Protein AF-A0A1V2FUX7-F1 (afdb_monomer)

Nearest PDB structures (foldseek):
  6exp-assembly1_B  TM=4.030E-01  e=3.125E-02  Sulfolobus islandicus rudivirus 3
  4esq-assembly1_A  TM=6.675E-01  e=1.871E+00  Mycobacterium tuberculosis H37Rv
  3df6-assembly2_D  TM=4.208E-01  e=4.963E-01  Captovirus AFV1
  3djw-asse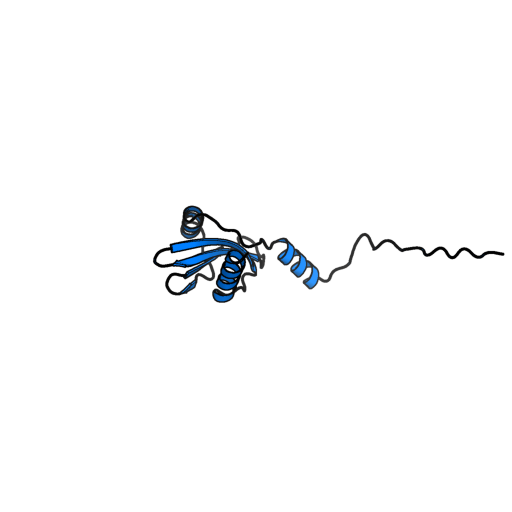mbly1_B  TM=4.193E-01  e=6.192E-01  Captovirus AFV1
  6pny-assembly1_A  TM=3.755E-01  e=1.871E+00  Francisella tularensis subsp. tularensis SCHU S4

Foldseek 3Di:
DDDDDDDDDDDPDPDDDDDPVVVLVVVQVVPKWAKDWDDPVVLVVVVPPADWDQWDDDDPKIKIWGPDPDPRQKTWIKIWDDPDDPDTIIIIIIHGPPDHPVNVRVRVVVVVVD

Mean predicted aligned error: 8.52 Å

pLDDT: mean 86.28, std 13.3, range [41.28, 98.31]

Radius of gyration: 21.7 Å; Cα contacts (8 Å, |Δi|>4): 145; chains: 1; bounding box: 78×39×42 Å

Structure (mmCIF, N/CA/C/O backbone):
data_AF-A0A1V2FUX7-F1
#
_entry.id   AF-A0A1V2FUX7-F1
#
loop_
_atom_site.group_PDB
_atom_site.id
_atom_site.type_symbol
_atom_site.label_atom_id
_atom_site.label_alt_id
_atom_site.label_comp_id
_atom_site.label_asym_id
_atom_site.label_entity_id
_atom_site.label_seq_id
_atom_site.pdbx_PDB_ins_code
_atom_site.Cartn_x
_atom_site.Cartn_y
_atom_site.Cartn_z
_atom_site.occupancy
_atom_site.B_iso_or_equiv
_atom_site.auth_seq_id
_atom_site.auth_comp_id
_atom_site.auth_asym_id
_atom_site.auth_atom_id
_atom_site.pdbx_PDB_model_num
ATOM 1 N N . MET A 1 1 ? 62.724 -23.945 -15.388 1.00 41.28 1 MET A N 1
ATOM 2 C CA . MET A 1 1 ? 61.914 -22.828 -15.922 1.00 41.28 1 MET A CA 1
ATOM 3 C C . MET A 1 1 ? 60.575 -22.874 -15.212 1.00 41.28 1 MET A C 1
ATOM 5 O O . MET A 1 1 ? 59.865 -23.852 -15.393 1.00 41.28 1 MET A O 1
ATOM 9 N N . ASN A 1 2 ? 60.269 -21.892 -14.363 1.00 42.28 2 ASN A N 1
ATOM 10 C CA . ASN A 1 2 ? 58.988 -21.836 -13.657 1.00 42.28 2 ASN A CA 1
ATOM 11 C C . ASN A 1 2 ? 58.040 -20.924 -14.435 1.00 42.28 2 ASN A C 1
ATOM 13 O O . ASN A 1 2 ? 58.300 -19.730 -14.563 1.00 42.28 2 ASN A O 1
ATOM 17 N N . THR A 1 3 ? 56.960 -21.493 -14.961 1.00 46.44 3 THR A N 1
ATOM 18 C CA . THR A 1 3 ? 55.893 -20.738 -15.620 1.00 46.44 3 THR A CA 1
ATOM 19 C C . THR A 1 3 ? 54.975 -20.156 -14.549 1.00 46.44 3 THR A C 1
ATOM 21 O O . THR A 1 3 ? 54.378 -20.902 -13.776 1.00 46.44 3 THR A O 1
ATOM 24 N N . ILE A 1 4 ? 54.873 -18.827 -14.485 1.00 56.97 4 ILE A N 1
ATOM 25 C CA . ILE A 1 4 ? 53.889 -18.129 -13.653 1.00 56.97 4 ILE A CA 1
ATOM 26 C C . ILE A 1 4 ? 52.628 -17.948 -14.499 1.00 56.97 4 ILE A C 1
ATOM 28 O O . ILE A 1 4 ? 52.644 -17.227 -15.495 1.00 56.97 4 ILE A O 1
ATOM 32 N N . THR A 1 5 ? 51.539 -18.605 -14.111 1.00 53.12 5 THR A N 1
ATOM 33 C CA . THR A 1 5 ? 50.221 -18.409 -14.724 1.00 53.12 5 THR A CA 1
ATOM 34 C C . THR A 1 5 ? 49.562 -17.189 -14.083 1.00 53.12 5 THR A C 1
ATOM 36 O O . THR A 1 5 ? 49.187 -17.230 -12.914 1.00 53.12 5 THR A O 1
ATOM 39 N N . ALA A 1 6 ? 49.435 -16.091 -14.829 1.00 57.91 6 ALA A N 1
ATOM 40 C CA . ALA A 1 6 ? 48.681 -14.917 -14.399 1.00 57.91 6 ALA A CA 1
ATOM 41 C C . ALA A 1 6 ? 47.217 -15.052 -14.846 1.00 57.91 6 ALA A C 1
ATOM 43 O O . ALA A 1 6 ? 46.920 -15.011 -16.040 1.00 57.91 6 ALA A O 1
ATOM 44 N N . THR A 1 7 ? 46.295 -15.207 -13.896 1.00 59.97 7 THR A N 1
ATOM 45 C CA . THR A 1 7 ? 44.854 -15.152 -14.169 1.00 59.97 7 THR A CA 1
ATOM 46 C C . THR A 1 7 ? 44.432 -13.688 -14.278 1.00 59.97 7 THR A C 1
ATOM 48 O O . THR A 1 7 ? 44.342 -12.983 -13.274 1.00 59.97 7 THR A O 1
ATOM 51 N N . VAL A 1 8 ? 44.193 -13.210 -15.499 1.00 61.53 8 VAL A N 1
ATOM 52 C CA . VAL A 1 8 ? 43.645 -11.869 -15.739 1.00 61.53 8 VAL A CA 1
ATOM 53 C C . VAL A 1 8 ? 42.140 -11.912 -15.474 1.00 61.53 8 VAL A C 1
ATOM 55 O O . VAL A 1 8 ? 41.378 -12.446 -16.277 1.00 61.53 8 VAL A O 1
ATOM 58 N N . TYR A 1 9 ? 41.697 -11.356 -14.346 1.00 63.00 9 TYR A N 1
ATOM 59 C CA . TYR A 1 9 ? 40.276 -11.105 -14.111 1.00 63.00 9 TYR A CA 1
ATOM 60 C C . TYR A 1 9 ? 39.854 -9.903 -14.961 1.00 63.00 9 TYR A C 1
ATOM 62 O O . TYR A 1 9 ? 40.204 -8.764 -14.655 1.00 63.00 9 TYR A O 1
ATOM 70 N N . ALA A 1 10 ? 39.137 -10.152 -16.058 1.00 70.06 10 ALA A N 1
ATOM 71 C CA . ALA A 1 10 ? 38.536 -9.080 -16.841 1.00 70.06 10 ALA A CA 1
ATOM 72 C C . ALA A 1 10 ? 37.511 -8.341 -15.967 1.00 70.06 10 ALA A C 1
ATOM 74 O O . ALA A 1 10 ? 36.580 -8.955 -15.441 1.00 70.06 10 ALA A O 1
ATOM 75 N N . ALA A 1 11 ? 37.697 -7.032 -15.790 1.00 67.94 11 ALA A N 1
ATOM 76 C CA . ALA A 1 11 ? 36.730 -6.200 -15.089 1.00 67.94 11 ALA A CA 1
ATOM 77 C C . ALA A 1 11 ? 35.370 -6.274 -15.812 1.00 67.94 11 ALA A C 1
ATOM 79 O O . ALA A 1 11 ? 35.342 -6.269 -17.049 1.00 67.94 11 ALA A O 1
ATOM 80 N N . PRO A 1 12 ? 34.244 -6.352 -15.080 1.00 68.75 12 PRO A N 1
ATOM 81 C CA . PRO A 1 12 ? 32.931 -6.339 -15.706 1.00 68.75 12 PRO A CA 1
ATOM 82 C C . PRO A 1 12 ? 32.756 -5.060 -16.544 1.00 68.75 12 PRO A C 1
ATOM 84 O O . PRO A 1 12 ? 33.290 -4.007 -16.181 1.00 68.75 12 PRO A O 1
ATOM 87 N N . PRO A 1 13 ? 32.033 -5.131 -17.676 1.00 68.81 13 PRO A N 1
ATOM 88 C CA . PRO A 1 13 ? 31.886 -3.995 -18.576 1.00 68.81 13 PRO A CA 1
ATOM 89 C C . PRO A 1 13 ? 31.210 -2.818 -17.863 1.00 68.81 13 PRO A C 1
ATOM 91 O O . PRO A 1 13 ? 30.221 -2.992 -17.151 1.00 68.81 13 PRO A O 1
ATOM 94 N N . SER A 1 14 ? 31.716 -1.604 -18.097 1.00 78.00 14 SER A N 1
ATOM 95 C CA . SER A 1 14 ? 31.210 -0.363 -17.487 1.00 78.00 14 SER A CA 1
ATOM 96 C C . SER A 1 14 ? 29.802 0.031 -17.954 1.00 78.00 14 SER A C 1
ATOM 98 O O . SER A 1 14 ? 29.161 0.876 -17.333 1.00 78.00 14 SER A O 1
ATOM 100 N N . MET A 1 15 ? 29.302 -0.583 -19.032 1.00 80.19 15 MET A N 1
ATOM 101 C CA . MET A 1 15 ? 27.950 -0.400 -19.557 1.00 80.19 15 MET A CA 1
ATOM 102 C C . MET A 1 15 ? 27.350 -1.744 -19.975 1.00 80.19 15 MET A C 1
ATOM 104 O O . MET A 1 15 ? 28.032 -2.597 -20.538 1.00 80.19 15 MET A O 1
ATOM 108 N N . SER A 1 16 ? 26.054 -1.924 -19.715 1.00 82.38 16 SER A N 1
ATOM 109 C CA . SER A 1 16 ? 25.292 -3.116 -20.103 1.00 82.38 16 SER A CA 1
ATOM 110 C C . SER A 1 16 ? 24.158 -2.730 -21.047 1.00 82.38 16 SER A C 1
ATOM 112 O O . SER A 1 16 ? 23.365 -1.845 -20.728 1.00 82.38 16 SER A O 1
ATOM 114 N N . LEU A 1 17 ? 24.048 -3.416 -22.187 1.00 88.31 17 LEU A N 1
ATOM 115 C CA . LEU A 1 17 ? 22.897 -3.274 -23.074 1.00 88.31 17 LEU A CA 1
ATOM 116 C C . LEU A 1 17 ? 21.710 -4.037 -22.480 1.00 88.31 17 LEU A C 1
ATOM 118 O O . LEU A 1 17 ? 21.771 -5.250 -22.287 1.00 88.31 17 LEU A O 1
ATOM 122 N N . LEU A 1 18 ? 20.626 -3.323 -22.188 1.00 90.00 18 LEU A N 1
ATOM 123 C CA . LEU A 1 18 ? 19.406 -3.896 -21.629 1.00 90.00 18 LEU A CA 1
ATOM 124 C C . LEU A 1 18 ? 18.282 -3.843 -22.658 1.00 90.00 18 LEU A C 1
ATOM 126 O O . LEU A 1 18 ? 18.173 -2.902 -23.443 1.00 90.00 18 LEU A O 1
ATOM 130 N N . THR A 1 19 ? 17.392 -4.831 -22.614 1.00 94.06 19 THR A N 1
ATOM 131 C CA . THR A 1 19 ? 16.131 -4.743 -23.355 1.00 94.06 19 THR A CA 1
ATOM 132 C C . THR A 1 19 ? 15.234 -3.674 -22.731 1.00 94.06 19 THR A C 1
ATOM 134 O O . THR A 1 19 ? 15.299 -3.420 -21.528 1.00 94.06 19 THR A O 1
ATOM 137 N N . LEU A 1 20 ? 14.318 -3.096 -23.511 1.00 89.19 20 LEU A N 1
ATOM 138 C CA . LEU A 1 20 ? 13.343 -2.130 -22.986 1.00 89.19 20 LEU A CA 1
ATOM 139 C C . LEU A 1 20 ? 12.508 -2.706 -21.827 1.00 89.19 20 LEU A C 1
ATOM 141 O O . LEU A 1 20 ? 12.162 -1.987 -20.891 1.00 89.19 20 LEU A O 1
ATOM 145 N N . LYS A 1 21 ? 12.204 -4.012 -21.867 1.00 90.50 21 LYS A N 1
ATOM 146 C CA . LYS A 1 21 ? 11.516 -4.720 -20.777 1.00 90.50 21 LYS A CA 1
ATOM 147 C C . LYS A 1 21 ? 12.335 -4.670 -19.489 1.00 90.50 21 LYS A C 1
ATOM 149 O O . LYS A 1 21 ? 11.789 -4.380 -18.430 1.00 90.50 21 LYS A O 1
ATOM 154 N N . GLU A 1 22 ? 13.633 -4.927 -19.593 1.00 91.88 22 GLU A N 1
ATOM 155 C CA . GLU A 1 22 ? 14.541 -4.935 -18.452 1.00 91.88 22 GLU A CA 1
ATOM 156 C C . GLU A 1 22 ? 14.766 -3.525 -17.895 1.00 91.88 22 GLU A C 1
ATOM 158 O O . GLU A 1 22 ? 14.740 -3.344 -16.681 1.00 91.88 22 GLU A O 1
ATOM 163 N N . VAL A 1 23 ? 14.878 -2.516 -18.766 1.00 89.56 23 VAL A N 1
ATOM 164 C CA . VAL A 1 23 ? 14.923 -1.104 -18.352 1.00 89.56 23 VAL A CA 1
ATOM 165 C C . VAL A 1 23 ? 13.673 -0.741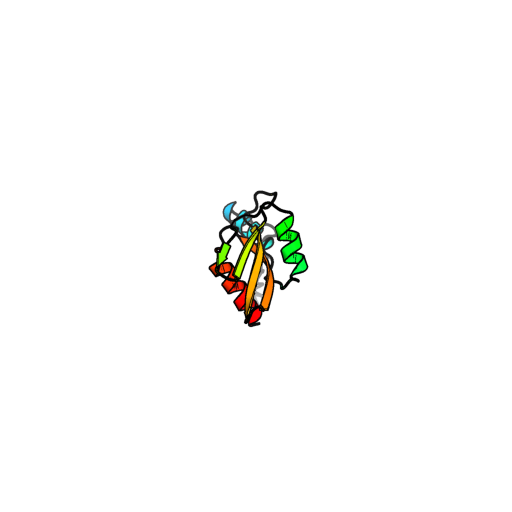 -17.548 1.00 89.56 23 VAL A C 1
ATOM 167 O O . VAL A 1 23 ? 13.789 -0.284 -16.416 1.00 89.56 23 VAL A O 1
ATOM 170 N N . ARG A 1 24 ? 12.473 -1.014 -18.079 1.00 88.12 24 ARG A N 1
ATOM 171 C CA . ARG A 1 24 ? 11.203 -0.720 -17.390 1.00 88.12 24 ARG A CA 1
ATOM 172 C C . ARG A 1 24 ? 11.082 -1.443 -16.056 1.00 88.12 24 ARG A C 1
ATOM 174 O O . ARG A 1 24 ? 10.614 -0.856 -15.088 1.00 88.12 24 ARG A O 1
ATOM 181 N N . ARG A 1 25 ? 11.496 -2.712 -16.002 1.00 89.62 25 ARG A N 1
ATOM 182 C CA . ARG A 1 25 ? 11.503 -3.490 -14.762 1.00 89.62 25 ARG A CA 1
ATOM 183 C C . ARG A 1 25 ? 12.396 -2.820 -13.721 1.00 89.62 25 ARG A C 1
ATOM 185 O O . ARG A 1 25 ? 11.917 -2.548 -12.632 1.00 89.62 25 ARG A O 1
ATOM 192 N N . ARG A 1 26 ? 13.648 -2.500 -14.065 1.00 90.69 26 ARG A N 1
ATOM 193 C CA . ARG A 1 26 ? 14.591 -1.844 -13.142 1.00 90.69 26 ARG A CA 1
ATOM 194 C C . ARG A 1 26 ? 14.113 -0.469 -12.689 1.00 90.69 26 ARG A C 1
ATOM 196 O O . ARG A 1 26 ? 14.260 -0.157 -11.516 1.00 90.69 26 ARG A O 1
ATOM 203 N N . MET A 1 27 ? 13.522 0.316 -13.591 1.00 88.94 27 MET A N 1
ATOM 204 C CA . MET A 1 27 ? 12.919 1.602 -13.236 1.00 88.94 27 MET A CA 1
ATOM 205 C C . MET A 1 27 ? 11.792 1.421 -12.216 1.00 88.94 27 MET A C 1
ATOM 207 O O . MET A 1 27 ? 11.822 2.061 -11.175 1.00 88.94 27 MET A O 1
ATOM 211 N N . ASN A 1 28 ? 10.851 0.503 -12.468 1.00 90.38 28 ASN A N 1
ATOM 212 C CA . ASN A 1 28 ? 9.765 0.239 -11.525 1.00 90.38 28 ASN A CA 1
ATOM 213 C C . ASN A 1 28 ? 10.302 -0.251 -10.176 1.00 90.38 28 ASN A C 1
ATOM 215 O O . ASN A 1 28 ? 9.869 0.257 -9.154 1.00 90.38 28 ASN A O 1
ATOM 219 N N . GLU A 1 29 ? 11.245 -1.201 -10.155 1.00 91.06 29 GLU A N 1
ATOM 220 C CA . GLU A 1 29 ? 11.843 -1.676 -8.897 1.00 91.06 29 GLU A CA 1
ATOM 221 C C . GLU A 1 29 ? 12.538 -0.547 -8.124 1.00 91.06 29 GLU A C 1
ATOM 223 O O . GLU A 1 29 ? 12.411 -0.486 -6.908 1.00 91.06 29 GLU A O 1
ATOM 228 N N . GLY A 1 30 ? 13.224 0.368 -8.816 1.00 90.44 30 GLY A N 1
ATOM 229 C CA . GLY A 1 30 ? 13.873 1.524 -8.191 1.00 90.44 30 GLY A CA 1
ATOM 230 C C . GLY A 1 30 ? 12.907 2.599 -7.679 1.00 90.44 30 GLY A C 1
ATOM 231 O O . GLY A 1 30 ? 13.306 3.425 -6.866 1.00 90.44 30 GLY A O 1
ATOM 232 N N . GLU A 1 31 ? 11.653 2.603 -8.138 1.00 91.69 31 GLU A N 1
ATOM 233 C CA . GLU A 1 31 ? 10.611 3.529 -7.673 1.00 91.69 31 GLU A CA 1
ATOM 234 C C . GLU A 1 31 ? 9.788 2.986 -6.496 1.00 91.69 31 GLU A C 1
ATOM 236 O O . GLU A 1 31 ? 9.045 3.752 -5.873 1.00 91.69 31 GLU A O 1
ATOM 241 N N . LYS A 1 32 ? 9.881 1.684 -6.199 1.00 93.88 32 LYS A N 1
ATOM 242 C CA . LYS A 1 32 ? 9.171 1.088 -5.064 1.00 93.88 32 LYS A CA 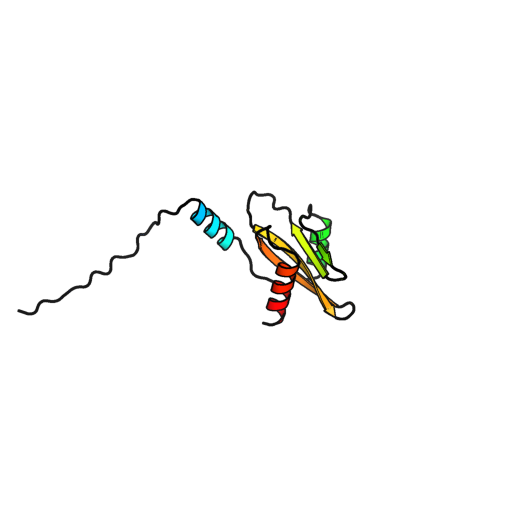1
ATOM 243 C C . LYS A 1 32 ? 9.731 1.613 -3.750 1.00 93.88 32 LYS A C 1
ATOM 245 O O . LYS A 1 32 ? 10.936 1.795 -3.600 1.00 93.88 32 LYS A O 1
ATOM 250 N N . LEU A 1 33 ? 8.844 1.792 -2.781 1.00 95.56 33 LEU A N 1
ATOM 251 C CA . LEU A 1 33 ? 9.192 2.145 -1.410 1.00 95.56 33 LEU A CA 1
ATOM 252 C C . LEU A 1 33 ? 8.639 1.073 -0.472 1.00 95.56 33 LEU A C 1
ATOM 254 O O . LEU A 1 33 ? 7.558 0.542 -0.747 1.00 95.56 33 LEU A O 1
ATOM 258 N N . PRO A 1 34 ? 9.363 0.734 0.608 1.00 97.12 34 PRO A N 1
ATOM 259 C CA . PRO A 1 34 ? 8.890 -0.235 1.586 1.00 97.12 34 PRO A CA 1
ATOM 260 C C . PRO A 1 34 ? 7.642 0.274 2.317 1.00 97.12 34 PRO A C 1
ATOM 262 O O . PRO A 1 34 ? 7.318 1.461 2.272 1.00 97.12 34 PRO A O 1
ATOM 265 N N . VAL A 1 35 ? 6.967 -0.641 3.014 1.00 98.12 35 VAL A N 1
ATOM 266 C CA . VAL A 1 35 ? 5.883 -0.295 3.940 1.00 98.12 35 VAL A CA 1
ATOM 267 C C . VAL A 1 35 ? 6.442 0.513 5.096 1.00 98.12 35 VAL A C 1
ATOM 269 O O . VAL A 1 35 ? 7.405 0.098 5.738 1.00 98.12 35 VAL A O 1
ATOM 272 N N . ILE A 1 36 ? 5.817 1.658 5.343 1.00 98.31 36 ILE A N 1
ATOM 273 C CA . ILE A 1 36 ? 6.026 2.472 6.531 1.00 98.31 36 ILE A CA 1
ATOM 274 C C . ILE A 1 36 ? 4.687 2.718 7.218 1.00 98.31 36 ILE A C 1
ATOM 276 O O . ILE A 1 36 ? 3.635 2.743 6.574 1.00 98.31 36 ILE A O 1
ATOM 280 N N . GLU A 1 37 ? 4.735 2.907 8.530 1.00 98.19 37 GLU A N 1
ATOM 281 C CA . GLU A 1 37 ? 3.589 3.374 9.299 1.00 98.19 37 GLU A CA 1
ATOM 282 C C . GLU A 1 37 ? 3.518 4.903 9.254 1.00 98.19 37 GLU A C 1
ATOM 284 O O . GLU A 1 37 ? 4.541 5.589 9.315 1.00 98.19 37 GLU A O 1
ATOM 289 N N . ILE A 1 38 ? 2.303 5.425 9.123 1.00 98.06 38 ILE A N 1
ATOM 290 C CA . ILE A 1 38 ? 1.999 6.856 9.093 1.00 98.06 38 ILE A CA 1
ATOM 291 C C . ILE A 1 38 ? 0.940 7.179 10.149 1.00 98.06 38 ILE A C 1
ATOM 293 O O . ILE A 1 38 ? 0.268 6.290 10.673 1.00 98.06 38 ILE A O 1
ATOM 297 N N . TYR A 1 39 ? 0.770 8.462 10.453 1.00 97.38 39 TYR A N 1
ATOM 298 C CA . TYR A 1 39 ? -0.307 8.916 11.329 1.00 97.38 39 TYR A CA 1
ATOM 299 C C . TYR A 1 39 ? -1.650 8.944 10.591 1.00 97.38 39 TYR A C 1
ATOM 301 O O . TYR A 1 39 ? -1.694 9.171 9.381 1.00 97.38 39 TYR A O 1
ATOM 309 N N . GLU A 1 40 ? -2.744 8.779 11.341 1.00 95.69 40 GLU A N 1
ATOM 310 C CA . GLU A 1 40 ? -4.125 8.901 10.842 1.00 95.69 40 GLU A CA 1
ATOM 311 C C . GLU A 1 40 ? -4.340 10.215 10.087 1.00 95.69 40 GLU A C 1
ATOM 313 O O . GLU A 1 40 ? -4.803 10.207 8.953 1.00 95.69 40 GLU A O 1
ATOM 318 N N . GLN A 1 41 ? -3.867 11.327 10.657 1.00 95.88 41 GLN A N 1
ATOM 319 C CA . GLN A 1 41 ? -3.966 12.643 10.032 1.00 95.88 41 GLN A CA 1
ATOM 320 C C . GLN A 1 41 ? -3.370 12.669 8.613 1.00 95.88 41 GLN A C 1
ATOM 322 O O . GLN A 1 41 ? -3.976 13.222 7.704 1.00 95.88 41 GLN A O 1
ATOM 327 N N . THR A 1 42 ? -2.212 12.036 8.394 1.00 94.44 42 THR A N 1
ATOM 328 C CA . THR A 1 42 ? -1.592 11.970 7.061 1.00 94.44 42 THR A CA 1
ATOM 329 C C . THR A 1 42 ? -2.440 11.158 6.084 1.00 94.44 42 THR A C 1
ATOM 331 O O . THR A 1 42 ? -2.498 11.480 4.901 1.00 94.44 42 THR A O 1
ATOM 334 N N . PHE A 1 43 ? -3.089 10.093 6.555 1.00 94.06 43 PHE A N 1
ATOM 335 C CA . PHE A 1 43 ? -3.979 9.288 5.725 1.00 94.06 43 PHE A CA 1
ATOM 336 C C . PHE A 1 43 ? -5.221 10.084 5.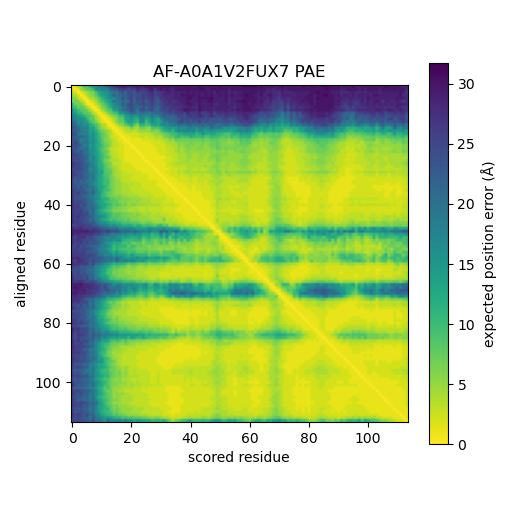303 1.00 94.06 43 PHE A C 1
ATOM 338 O O . PHE A 1 43 ? -5.570 10.083 4.121 1.00 94.06 43 PHE A O 1
ATOM 345 N N . ASP A 1 44 ? -5.845 10.788 6.248 1.00 91.88 44 ASP A N 1
ATOM 346 C CA . ASP A 1 44 ? -7.060 11.571 6.011 1.00 91.88 44 ASP A CA 1
ATOM 347 C C . ASP A 1 44 ? -6.794 12.778 5.102 1.00 91.88 44 ASP A C 1
ATOM 349 O O . ASP A 1 44 ? -7.512 12.977 4.123 1.00 91.88 44 ASP A O 1
ATOM 353 N N . GLU A 1 45 ? -5.705 13.517 5.337 1.00 91.44 45 GLU A N 1
ATOM 354 C CA . GLU A 1 45 ? -5.286 14.636 4.478 1.00 91.44 45 GLU A CA 1
ATOM 355 C C . GLU A 1 45 ? -5.129 14.202 3.012 1.00 91.44 45 GLU A C 1
ATOM 357 O O . GLU A 1 45 ? -5.518 14.916 2.089 1.00 91.44 45 GLU A O 1
ATOM 362 N N . VAL A 1 46 ? -4.580 13.010 2.770 1.00 89.31 46 VAL A N 1
ATOM 363 C CA . VAL A 1 46 ? -4.402 12.484 1.411 1.00 89.31 46 VAL A CA 1
ATOM 364 C C . VAL A 1 46 ? -5.733 12.036 0.800 1.00 89.31 46 VAL A C 1
ATOM 366 O O . VAL A 1 46 ? -5.955 12.233 -0.399 1.00 89.31 46 VAL A O 1
ATOM 369 N N . LEU A 1 47 ? -6.618 11.448 1.608 1.00 86.12 47 LEU A N 1
ATOM 370 C CA . LEU A 1 47 ? -7.942 11.000 1.180 1.00 86.12 47 LEU A CA 1
ATOM 371 C C . LEU A 1 47 ? -8.805 12.167 0.660 1.00 86.12 47 LEU A C 1
ATOM 373 O O . LEU A 1 47 ? -9.608 11.970 -0.251 1.00 86.12 47 LEU A O 1
ATOM 377 N N . GLU A 1 48 ? -8.624 13.370 1.210 1.00 83.25 48 GLU A N 1
ATOM 378 C CA . GLU A 1 48 ? -9.416 14.562 0.880 1.00 83.25 48 GLU A CA 1
ATOM 379 C C . GLU A 1 48 ? -8.964 15.305 -0.392 1.00 83.25 48 GLU A C 1
ATOM 381 O O . GLU A 1 48 ? -9.758 16.037 -0.987 1.00 83.25 48 GLU A O 1
ATOM 386 N N . VAL A 1 49 ? -7.707 15.149 -0.826 1.00 70.56 49 VAL A N 1
ATOM 387 C CA . VAL A 1 49 ? -7.079 16.085 -1.785 1.00 70.56 49 VAL A CA 1
ATOM 388 C C . VAL A 1 49 ? -6.953 15.538 -3.210 1.00 70.56 49 VAL A C 1
ATOM 390 O O . VAL A 1 49 ? -7.049 16.301 -4.173 1.00 70.56 49 VAL A O 1
ATOM 393 N N . GLU A 1 50 ? -6.722 14.239 -3.390 1.00 68.19 50 GLU A N 1
ATOM 394 C CA . GLU A 1 50 ? -6.294 13.695 -4.686 1.00 68.19 50 GLU A CA 1
ATOM 395 C C . GLU A 1 50 ? -7.349 12.767 -5.317 1.00 68.19 50 GLU A C 1
ATOM 397 O O . GLU A 1 50 ? -8.045 12.035 -4.612 1.00 68.19 50 GLU A O 1
ATOM 402 N N . PRO A 1 51 ? -7.474 12.718 -6.662 1.00 74.50 51 PRO A N 1
ATOM 403 C CA . PRO A 1 51 ? -8.315 11.720 -7.299 1.00 74.50 51 PRO A CA 1
ATOM 404 C C . PRO A 1 51 ? -7.757 10.324 -7.011 1.00 74.50 51 PRO A C 1
ATOM 406 O O . PRO A 1 51 ? -6.686 9.934 -7.494 1.00 74.50 51 PRO A O 1
ATOM 409 N N . LEU A 1 52 ? -8.517 9.571 -6.223 1.00 80.38 52 LEU A N 1
ATOM 410 C CA . LEU A 1 52 ? -8.161 8.231 -5.790 1.00 80.38 52 LEU A CA 1
ATOM 411 C C . LEU A 1 52 ? -8.470 7.195 -6.881 1.00 80.38 52 LEU A C 1
ATOM 413 O O . LEU A 1 52 ? -9.403 7.327 -7.682 1.00 80.38 52 LEU A O 1
ATOM 417 N N . LYS A 1 53 ? -7.668 6.133 -6.922 1.00 81.00 53 LYS A N 1
ATOM 418 C CA . LYS A 1 53 ? -7.855 4.949 -7.766 1.00 81.00 53 LYS A CA 1
ATOM 419 C C . LYS A 1 53 ? -7.853 3.701 -6.902 1.00 81.00 53 LYS A C 1
ATOM 421 O O . LYS A 1 53 ? -7.242 3.675 -5.838 1.00 81.00 53 LYS A O 1
ATOM 426 N N . ASN A 1 54 ? -8.509 2.655 -7.405 1.00 82.38 54 ASN A N 1
ATOM 427 C CA . ASN A 1 54 ? -8.558 1.339 -6.768 1.00 82.38 54 ASN A CA 1
ATOM 428 C C . ASN A 1 54 ? -8.936 1.414 -5.278 1.00 82.38 54 ASN A C 1
ATOM 430 O O . ASN A 1 54 ? -8.375 0.690 -4.458 1.00 82.38 54 ASN A O 1
ATOM 434 N N . CYS A 1 55 ? -9.864 2.312 -4.928 1.00 87.44 55 CYS A N 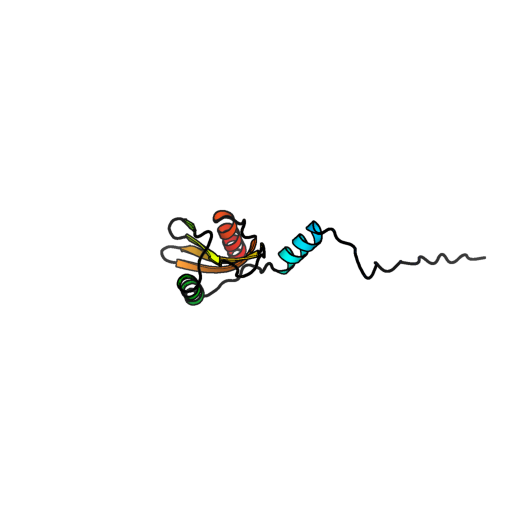1
ATOM 435 C CA . CYS A 1 55 ? -10.386 2.388 -3.573 1.00 87.44 55 CYS A CA 1
ATOM 436 C C . CYS A 1 55 ? -11.121 1.093 -3.252 1.00 87.44 55 CYS A C 1
ATOM 438 O O . CYS A 1 55 ? -12.019 0.688 -3.991 1.00 87.44 55 CYS A O 1
ATOM 440 N N . CYS A 1 56 ? -10.747 0.473 -2.144 1.00 89.75 56 CYS A N 1
ATOM 441 C CA . CYS A 1 56 ? -11.409 -0.703 -1.619 1.00 89.75 56 CYS A CA 1
ATOM 442 C C . CYS A 1 56 ? -11.681 -0.499 -0.132 1.00 89.75 56 CYS A C 1
ATOM 444 O O . CYS A 1 56 ? -10.805 -0.040 0.606 1.00 89.75 56 CYS A O 1
ATOM 446 N N . TYR A 1 57 ? -12.895 -0.847 0.283 1.00 86.94 57 TYR A N 1
ATOM 447 C CA . TYR A 1 57 ? -13.358 -0.786 1.662 1.00 86.94 57 TYR A CA 1
ATOM 448 C C . TYR A 1 57 ? -13.957 -2.148 2.008 1.00 86.94 57 TYR A C 1
ATOM 450 O O . TYR A 1 57 ? -15.058 -2.474 1.564 1.00 86.94 57 TYR A O 1
ATOM 458 N N . GLU A 1 58 ? -13.232 -2.945 2.787 1.00 84.12 58 GLU A N 1
ATOM 459 C CA . GLU A 1 58 ? -13.684 -4.254 3.256 1.00 84.12 58 GLU A CA 1
ATOM 460 C C . GLU A 1 58 ? -13.922 -4.198 4.763 1.00 84.12 58 GLU A C 1
ATOM 462 O O . GLU A 1 58 ? -13.020 -4.337 5.598 1.00 84.12 58 GLU A O 1
ATOM 467 N N . GLY A 1 59 ? -15.179 -3.914 5.111 1.00 81.94 59 GLY A N 1
ATOM 468 C CA . GLY A 1 59 ? -15.585 -3.631 6.480 1.00 81.94 59 GLY A CA 1
ATOM 469 C C . GLY A 1 59 ? -14.857 -2.401 7.017 1.00 81.94 59 GLY A C 1
ATOM 470 O O . GLY A 1 59 ? -15.079 -1.279 6.569 1.00 81.94 59 GLY A O 1
ATOM 471 N N . ILE A 1 60 ? -13.991 -2.623 8.000 1.00 80.81 60 ILE A N 1
ATOM 472 C CA . ILE A 1 60 ? -13.237 -1.564 8.677 1.00 80.81 60 ILE A CA 1
ATOM 473 C C . ILE A 1 60 ? -11.829 -1.355 8.095 1.00 80.81 60 ILE A C 1
ATOM 475 O O . ILE A 1 60 ? -11.197 -0.333 8.376 1.00 80.81 60 ILE A O 1
ATOM 479 N N . THR A 1 61 ? -11.364 -2.260 7.232 1.00 90.81 61 THR A N 1
ATOM 480 C CA . THR A 1 61 ? -10.090 -2.140 6.512 1.00 90.81 61 THR A CA 1
ATOM 481 C C . THR A 1 61 ? -10.311 -1.404 5.196 1.00 90.81 61 THR A C 1
ATOM 483 O O . THR A 1 61 ? -11.311 -1.618 4.513 1.00 90.81 61 THR A O 1
ATOM 486 N N . ALA A 1 62 ? -9.392 -0.512 4.839 1.00 93.56 62 ALA A N 1
ATOM 487 C CA . ALA A 1 62 ? -9.491 0.265 3.611 1.00 93.56 62 ALA A CA 1
ATOM 488 C C . ALA A 1 62 ? -8.128 0.417 2.943 1.00 93.56 62 ALA A C 1
ATOM 490 O O . ALA A 1 62 ? -7.104 0.491 3.621 1.00 93.56 62 ALA A O 1
ATOM 491 N N . SER A 1 63 ? -8.114 0.506 1.617 1.00 95.44 63 SER A N 1
ATOM 492 C CA . SER A 1 63 ? -6.926 0.903 0.865 1.00 95.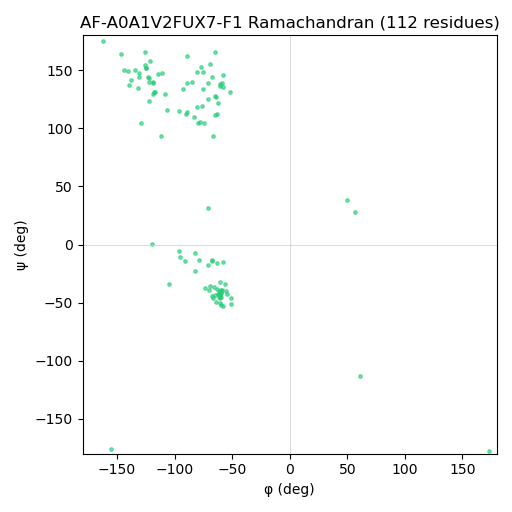44 63 SER A CA 1
ATOM 493 C C . SER A 1 63 ? -7.295 1.739 -0.345 1.00 95.44 63 SER A C 1
ATOM 495 O O . SER A 1 63 ? -8.334 1.514 -0.966 1.00 95.44 63 SER A O 1
ATOM 497 N N . PHE A 1 64 ? -6.400 2.629 -0.747 1.00 93.62 64 PHE A N 1
ATOM 498 C CA . PHE A 1 64 ? -6.521 3.363 -1.997 1.00 93.62 64 PHE A CA 1
ATOM 499 C C . PHE A 1 64 ? -5.147 3.627 -2.606 1.00 93.62 64 PHE A C 1
ATOM 501 O O . PHE A 1 64 ? -4.110 3.514 -1.951 1.00 93.62 64 PHE A O 1
ATOM 508 N N . MET A 1 65 ? -5.149 3.984 -3.886 1.00 93.25 65 MET A N 1
ATOM 509 C CA . MET A 1 65 ? -3.958 4.391 -4.616 1.00 93.25 65 MET A CA 1
ATOM 510 C C . MET A 1 65 ? -4.125 5.818 -5.112 1.00 93.25 65 MET A C 1
ATOM 512 O O . MET A 1 65 ? -5.186 6.178 -5.626 1.00 93.25 65 MET A O 1
ATOM 516 N N . LEU A 1 66 ? -3.067 6.620 -5.043 1.00 89.88 66 LEU A N 1
ATOM 517 C CA . LEU A 1 66 ? -3.079 7.920 -5.698 1.00 89.88 66 LEU A CA 1
ATOM 518 C C . LEU A 1 66 ? -3.024 7.752 -7.212 1.00 89.88 66 LEU A C 1
ATOM 520 O O . LEU A 1 66 ? -2.254 6.948 -7.759 1.00 89.88 66 LEU A O 1
ATOM 524 N N . SER A 1 67 ? -3.811 8.556 -7.925 1.00 81.69 67 SER A N 1
ATOM 525 C CA . SER A 1 67 ? -3.632 8.684 -9.364 1.00 81.69 67 SER A CA 1
ATOM 526 C C . SER A 1 67 ? -2.285 9.365 -9.643 1.00 81.69 67 SER A C 1
ATOM 528 O O . SER A 1 67 ? -2.148 10.579 -9.632 1.00 81.69 67 SER A O 1
ATOM 530 N N . ALA A 1 68 ? -1.226 8.577 -9.857 1.00 66.88 68 ALA A N 1
ATOM 531 C CA . ALA A 1 68 ? 0.048 9.173 -10.266 1.00 66.88 68 ALA A CA 1
ATOM 532 C C . ALA A 1 68 ? -0.134 10.098 -11.478 1.00 66.88 68 ALA A C 1
ATOM 534 O O . ALA A 1 68 ? -0.699 9.702 -12.505 1.00 66.88 68 ALA A O 1
ATOM 535 N N . ARG A 1 69 ? 0.429 11.304 -11.343 1.00 61.03 69 ARG A N 1
ATOM 536 C CA . ARG A 1 69 ? 0.490 12.339 -12.382 1.00 61.03 69 ARG A CA 1
ATOM 537 C C . ARG A 1 69 ? 1.313 11.909 -13.606 1.00 61.03 69 ARG A C 1
ATOM 539 O O . ARG A 1 69 ? 1.180 12.503 -14.670 1.00 61.03 69 ARG A O 1
ATOM 546 N N . TYR A 1 70 ? 2.123 10.850 -13.486 1.00 57.66 70 TYR A N 1
ATOM 547 C CA . TYR A 1 70 ? 3.008 10.340 -14.538 1.00 57.66 70 TYR A CA 1
ATOM 548 C C . TYR A 1 70 ? 2.709 8.877 -14.906 1.00 57.66 70 TYR A C 1
ATOM 550 O O . TYR A 1 70 ? 2.152 8.116 -14.113 1.00 57.66 70 TYR A O 1
ATOM 558 N N . ARG A 1 71 ? 3.108 8.460 -16.121 1.00 60.09 71 ARG A N 1
ATOM 559 C CA . ARG A 1 71 ? 2.916 7.101 -16.683 1.00 60.09 71 ARG A CA 1
ATOM 560 C C . ARG A 1 71 ? 3.791 6.015 -16.021 1.00 60.09 71 ARG A C 1
ATOM 562 O O . ARG A 1 71 ? 4.197 5.073 -16.698 1.00 60.09 71 ARG A O 1
ATOM 569 N N . SER A 1 72 ? 4.109 6.140 -14.733 1.00 72.56 72 SER A N 1
ATOM 570 C CA . SER A 1 72 ? 4.748 5.048 -13.995 1.00 72.56 72 SER A CA 1
ATOM 571 C C . SER A 1 72 ? 3.719 3.965 -13.666 1.00 72.56 72 SER A C 1
ATOM 573 O O . SER A 1 72 ? 2.524 4.236 -13.466 1.00 72.56 72 SER A O 1
ATOM 575 N N . ASN A 1 73 ? 4.196 2.722 -13.623 1.00 88.31 73 ASN A N 1
ATOM 576 C CA . ASN A 1 73 ? 3.420 1.603 -13.109 1.00 88.31 73 ASN A CA 1
ATOM 577 C C . ASN A 1 73 ? 3.418 1.579 -11.577 1.00 88.31 73 ASN A C 1
ATOM 579 O O . ASN A 1 73 ? 2.615 0.855 -11.006 1.00 88.31 73 ASN A O 1
ATOM 583 N N . VAL A 1 74 ? 4.280 2.345 -10.911 1.00 91.25 74 VAL A N 1
ATOM 584 C CA . VAL A 1 74 ? 4.343 2.422 -9.452 1.00 91.25 74 VAL A CA 1
ATOM 585 C C . VAL A 1 74 ? 3.463 3.570 -8.954 1.00 91.25 74 VAL A C 1
ATOM 587 O O . VAL A 1 74 ? 3.485 4.672 -9.507 1.00 91.25 74 VAL A O 1
ATOM 590 N N . ARG A 1 75 ? 2.662 3.310 -7.921 1.00 91.69 75 ARG A N 1
ATOM 591 C CA . ARG A 1 75 ? 1.715 4.253 -7.313 1.00 91.69 75 ARG A CA 1
ATOM 592 C C . ARG A 1 75 ? 1.992 4.375 -5.827 1.00 91.69 75 ARG A C 1
ATOM 594 O O . ARG A 1 75 ? 2.467 3.424 -5.215 1.00 91.69 75 ARG A O 1
ATOM 601 N N . ASP A 1 76 ? 1.665 5.531 -5.270 1.00 93.38 76 ASP A N 1
ATOM 602 C CA . ASP A 1 76 ? 1.526 5.696 -3.829 1.00 93.38 76 ASP A CA 1
ATOM 603 C C . ASP A 1 76 ? 0.263 4.979 -3.365 1.00 93.38 76 ASP A C 1
ATOM 605 O O . ASP A 1 76 ? -0.824 5.194 -3.910 1.00 93.38 76 ASP A O 1
ATOM 609 N N . ILE A 1 77 ? 0.443 4.089 -2.397 1.00 95.19 77 ILE A N 1
ATOM 610 C CA . ILE A 1 77 ? -0.581 3.213 -1.847 1.00 95.19 77 ILE A CA 1
ATOM 611 C C . ILE A 1 77 ? -0.728 3.559 -0.375 1.00 95.19 77 ILE A C 1
ATOM 613 O O . ILE A 1 77 ? 0.261 3.631 0.354 1.00 95.19 77 ILE A O 1
ATOM 617 N N . PHE A 1 78 ? -1.973 3.739 0.045 1.00 96.44 78 PHE A N 1
ATOM 618 C CA . 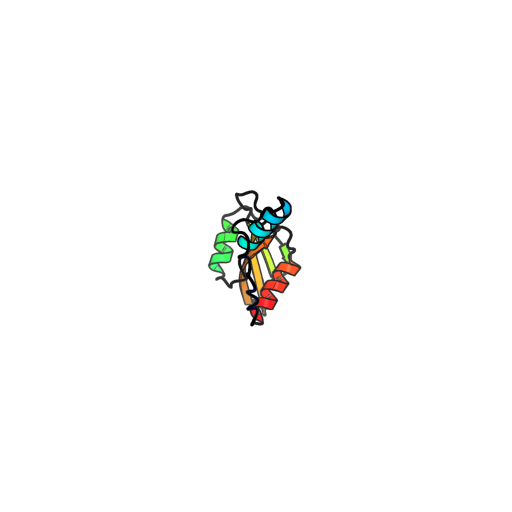PHE A 1 78 ? -2.337 4.026 1.420 1.00 96.44 78 PHE A CA 1
ATOM 619 C C . PHE A 1 78 ? -3.291 2.952 1.919 1.00 96.44 78 PHE A C 1
ATOM 621 O O . PHE A 1 78 ? -4.180 2.510 1.184 1.00 96.44 78 PHE A O 1
ATOM 628 N N . ALA A 1 79 ? -3.107 2.525 3.166 1.00 97.25 79 ALA A N 1
ATOM 629 C CA . ALA A 1 79 ? -3.948 1.512 3.785 1.00 97.25 79 ALA A CA 1
ATOM 630 C C . ALA A 1 79 ? -4.254 1.846 5.246 1.00 97.25 79 ALA A C 1
ATOM 632 O O . ALA A 1 79 ? -3.364 2.220 6.003 1.00 97.25 79 ALA A O 1
ATOM 633 N N . ARG A 1 80 ? -5.510 1.641 5.642 1.00 96.50 80 A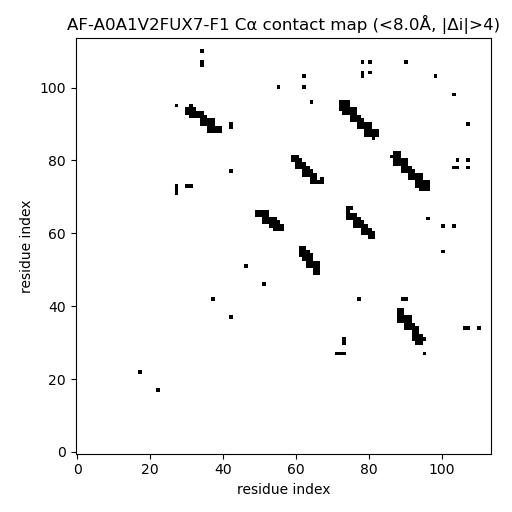RG A N 1
ATOM 634 C CA . ARG A 1 80 ? -5.963 1.607 7.033 1.00 96.50 80 ARG A CA 1
ATOM 635 C C . ARG A 1 80 ? -6.267 0.161 7.394 1.00 96.50 80 ARG A C 1
ATOM 637 O O . ARG A 1 80 ? -7.191 -0.426 6.832 1.00 96.50 80 ARG A O 1
ATOM 644 N N . ILE A 1 81 ? -5.522 -0.397 8.341 1.00 96.19 81 ILE A N 1
ATOM 645 C CA . ILE A 1 81 ? -5.679 -1.777 8.808 1.00 96.19 81 ILE A CA 1
ATOM 646 C C . ILE A 1 81 ? -6.275 -1.763 10.209 1.00 96.19 81 ILE A C 1
ATOM 648 O O . ILE A 1 81 ? -5.767 -1.080 11.098 1.00 96.19 81 ILE A O 1
ATOM 652 N N . SER A 1 82 ? -7.339 -2.535 10.424 1.00 93.44 82 SER A N 1
ATOM 653 C CA . SER A 1 82 ? -7.844 -2.755 11.778 1.00 93.44 82 SER A CA 1
ATOM 654 C C . SER A 1 82 ? -6.948 -3.721 12.550 1.00 93.44 82 SER A C 1
ATOM 656 O O . SER A 1 82 ? -6.576 -4.779 12.042 1.00 93.44 82 SER A O 1
ATOM 658 N N . VAL A 1 83 ? -6.634 -3.356 13.792 1.00 92.62 83 VAL A N 1
ATOM 659 C CA . VAL A 1 83 ? -5.837 -4.166 14.731 1.00 92.62 83 VAL A CA 1
ATOM 660 C C . VAL A 1 83 ? -6.595 -4.533 16.008 1.00 92.62 83 VAL A C 1
ATOM 662 O O . VAL A 1 83 ? -6.060 -5.211 16.878 1.00 92.62 83 VAL A O 1
ATOM 665 N N . GLY A 1 84 ? -7.852 -4.111 16.125 1.00 88.31 84 GLY A N 1
ATOM 666 C CA . GLY A 1 84 ? -8.686 -4.337 17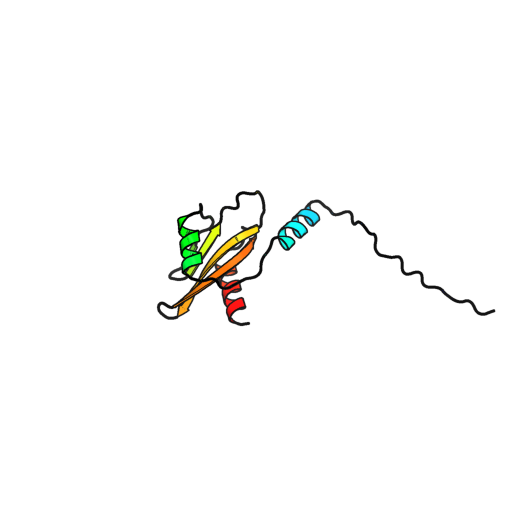.296 1.00 88.31 84 GLY A CA 1
ATOM 667 C C . GLY A 1 84 ? -10.014 -3.596 17.190 1.00 88.31 84 GLY A C 1
ATOM 668 O O . GLY A 1 84 ? -10.298 -2.928 16.192 1.00 88.31 84 GLY A O 1
ATOM 669 N N . MET A 1 85 ? -10.836 -3.697 18.235 1.00 87.62 85 MET A N 1
ATOM 670 C CA . MET A 1 85 ? -12.127 -3.011 18.284 1.00 87.62 85 MET A CA 1
ATOM 671 C C . MET A 1 85 ? -11.907 -1.493 18.298 1.00 87.62 85 MET A C 1
ATOM 673 O O . MET A 1 85 ? -11.381 -0.955 19.268 1.00 87.62 85 MET A O 1
ATOM 677 N N . ASN A 1 86 ? -12.287 -0.820 17.207 1.00 85.56 86 ASN A N 1
ATOM 678 C CA . ASN A 1 86 ? -12.052 0.611 16.968 1.00 85.56 86 ASN A CA 1
ATOM 679 C C . ASN A 1 86 ? -10.573 1.038 17.036 1.00 85.56 86 ASN A C 1
ATOM 681 O O . ASN A 1 86 ? -10.280 2.184 17.364 1.00 85.56 86 ASN A O 1
ATOM 685 N N . GLN A 1 87 ? -9.643 0.129 16.733 1.00 92.06 87 GLN A N 1
ATOM 686 C CA . GLN A 1 87 ? -8.215 0.436 16.668 1.00 92.06 87 GLN A CA 1
ATOM 687 C C . GLN A 1 87 ? -7.689 0.224 15.255 1.00 92.06 87 GLN A C 1
ATOM 689 O O . GLN A 1 87 ? -7.917 -0.827 14.642 1.00 92.06 87 GLN A O 1
ATOM 694 N N . TYR A 1 88 ? -6.956 1.221 14.767 1.00 95.00 88 TYR A N 1
ATOM 695 C CA . TYR A 1 88 ? -6.448 1.280 13.406 1.00 95.00 88 TYR A CA 1
ATOM 696 C C . TYR A 1 88 ? -4.965 1.613 13.392 1.00 95.00 88 TYR A C 1
ATOM 698 O O . TYR A 1 88 ? -4.475 2.364 14.233 1.00 95.00 88 TYR A O 1
ATOM 706 N N . ARG A 1 89 ? -4.270 1.063 12.400 1.00 97.38 89 ARG A N 1
ATOM 707 C CA . ARG A 1 89 ? -2.925 1.476 12.007 1.00 97.38 89 ARG A CA 1
ATOM 708 C C . ARG A 1 89 ? -2.947 1.865 10.539 1.00 97.38 89 ARG A C 1
ATOM 710 O O . ARG A 1 89 ? -3.685 1.269 9.747 1.00 97.38 89 ARG A O 1
ATOM 717 N N . PHE A 1 90 ? -2.158 2.869 10.194 1.00 97.88 90 PHE A N 1
ATOM 718 C CA . PHE A 1 90 ? -2.181 3.499 8.882 1.00 97.88 90 PHE A CA 1
ATOM 719 C C . PHE A 1 90 ? -0.822 3.337 8.225 1.00 97.88 90 PHE A C 1
ATOM 721 O O . PHE A 1 90 ? 0.212 3.460 8.876 1.00 97.88 90 PHE A O 1
ATOM 728 N N . PHE A 1 91 ? -0.819 3.041 6.933 1.00 98.31 91 PHE A N 1
ATOM 729 C CA . PHE A 1 91 ? 0.395 2.693 6.211 1.00 98.31 91 PHE A CA 1
ATOM 730 C C . PHE A 1 91 ? 0.478 3.415 4.878 1.00 98.31 91 PHE A C 1
ATOM 732 O O . PHE A 1 91 ? -0.538 3.666 4.225 1.00 98.31 91 PHE A O 1
ATOM 739 N N . HIS A 1 92 ? 1.715 3.668 4.460 1.00 97.62 92 HIS A N 1
ATOM 740 C CA . HIS A 1 92 ? 2.070 4.170 3.138 1.00 97.62 92 HIS A CA 1
ATOM 741 C C . HIS A 1 92 ? 3.195 3.326 2.544 1.00 97.62 92 HIS A C 1
ATOM 743 O O . HIS A 1 92 ? 4.071 2.842 3.261 1.00 97.62 92 HIS A O 1
ATOM 749 N N . PHE A 1 93 ? 3.149 3.126 1.229 1.00 97.25 93 PHE A N 1
ATOM 750 C CA . PHE A 1 93 ? 4.249 2.575 0.443 1.00 97.25 93 PHE A CA 1
ATOM 751 C C . PHE A 1 93 ? 4.073 2.871 -1.043 1.00 97.25 93 PHE A C 1
ATOM 753 O O . PHE A 1 93 ? 3.046 3.400 -1.475 1.00 97.25 93 PHE A O 1
ATOM 760 N N . ARG A 1 94 ? 5.074 2.492 -1.845 1.00 94.88 94 ARG A N 1
ATOM 761 C CA . ARG A 1 94 ? 4.998 2.576 -3.305 1.00 94.88 94 ARG A CA 1
ATOM 762 C C . ARG A 1 94 ? 5.227 1.219 -3.942 1.00 94.88 94 ARG A C 1
ATOM 764 O O . ARG A 1 94 ? 6.270 0.606 -3.735 1.00 94.88 94 ARG A O 1
ATOM 771 N N . ASP A 1 95 ? 4.273 0.771 -4.749 1.00 95.12 95 ASP A N 1
ATOM 772 C CA . ASP A 1 95 ? 4.415 -0.440 -5.561 1.00 95.12 95 ASP A CA 1
ATOM 773 C C . ASP A 1 95 ? 3.499 -0.384 -6.797 1.00 95.12 95 ASP A C 1
ATOM 775 O O . ASP A 1 95 ? 2.876 0.636 -7.091 1.00 95.12 95 ASP A O 1
ATOM 779 N N . LEU A 1 96 ? 3.468 -1.459 -7.577 1.00 93.50 96 LEU A N 1
ATOM 780 C CA . LEU A 1 96 ? 2.748 -1.581 -8.825 1.00 93.50 96 LEU A CA 1
ATOM 781 C C . LEU A 1 96 ? 1.251 -1.330 -8.626 1.00 93.50 96 LEU A C 1
ATOM 783 O O . LEU A 1 96 ? 0.612 -1.911 -7.751 1.00 93.50 96 LEU A O 1
ATOM 787 N N . TYR A 1 97 ? 0.673 -0.544 -9.534 1.00 91.06 97 TYR A N 1
ATOM 788 C CA . TYR A 1 97 ? -0.756 -0.216 -9.577 1.00 91.06 97 TYR A CA 1
ATOM 789 C C . TYR A 1 97 ? -1.674 -1.444 -9.692 1.00 91.06 97 TYR A C 1
ATOM 791 O O . TYR A 1 97 ? -2.887 -1.334 -9.535 1.00 91.06 97 TYR A O 1
ATOM 799 N N . THR A 1 98 ? -1.101 -2.596 -10.039 1.00 92.75 98 THR A N 1
ATOM 800 C CA . THR A 1 98 ? -1.799 -3.870 -10.201 1.00 92.75 98 THR A CA 1
ATOM 801 C C . THR A 1 98 ? -2.031 -4.605 -8.884 1.00 92.75 98 THR A C 1
ATOM 803 O O . THR A 1 98 ? -2.700 -5.634 -8.915 1.00 92.75 98 THR A O 1
ATOM 806 N N . LEU A 1 99 ? -1.473 -4.129 -7.763 1.00 94.44 99 LEU A N 1
ATOM 807 C CA . LEU A 1 99 ? -1.713 -4.734 -6.453 1.00 94.44 99 LEU A CA 1
ATOM 808 C C . LEU A 1 99 ? -3.194 -4.689 -6.081 1.00 94.44 99 LEU A C 1
ATOM 810 O O . LEU A 1 99 ? -3.867 -3.667 -6.235 1.00 94.44 99 LEU A O 1
ATOM 814 N N . LYS A 1 100 ? -3.682 -5.807 -5.555 1.00 94.56 100 LYS A N 1
ATOM 815 C CA . LYS A 1 100 ? -5.043 -5.950 -5.038 1.00 94.56 100 LYS A CA 1
ATOM 816 C C . LYS A 1 100 ? -5.110 -5.583 -3.561 1.00 94.56 100 LYS A C 1
ATOM 818 O O . LYS A 1 100 ? -4.098 -5.597 -2.864 1.00 94.56 100 LYS A O 1
ATOM 823 N N . HIS A 1 101 ? -6.325 -5.319 -3.084 1.00 95.06 101 HIS A N 1
ATOM 824 C CA . HIS A 1 101 ? -6.588 -5.004 -1.680 1.00 95.06 101 HIS A CA 1
ATOM 825 C C . HIS A 1 101 ? -5.978 -6.040 -0.722 1.00 95.06 101 HIS A C 1
ATOM 827 O O . HIS A 1 101 ? -5.186 -5.669 0.137 1.00 95.06 101 HIS A O 1
ATOM 833 N N . ASP A 1 102 ? -6.241 -7.332 -0.934 1.00 95.19 102 ASP A N 1
ATOM 834 C CA . ASP A 1 102 ? -5.716 -8.406 -0.075 1.00 95.19 102 ASP A CA 1
ATOM 835 C C . ASP A 1 102 ? -4.184 -8.434 -0.017 1.00 95.19 102 ASP A C 1
ATOM 837 O O . ASP A 1 102 ? -3.597 -8.630 1.044 1.00 95.19 102 ASP A O 1
ATOM 841 N N . GLU A 1 103 ? -3.518 -8.188 -1.149 1.00 96.69 103 GLU A N 1
ATOM 842 C CA . GLU A 1 103 ? -2.053 -8.153 -1.224 1.00 96.69 103 GLU A CA 1
ATOM 843 C C . GLU A 1 103 ? -1.482 -6.935 -0.482 1.00 96.69 103 GLU A C 1
ATOM 845 O O . GLU A 1 103 ? -0.424 -7.026 0.144 1.00 96.69 103 GLU A O 1
ATOM 850 N N . ILE A 1 104 ? -2.181 -5.796 -0.536 1.00 97.12 104 ILE A N 1
ATOM 851 C CA . ILE A 1 104 ? -1.846 -4.586 0.227 1.00 97.12 104 ILE A CA 1
ATOM 852 C C . ILE A 1 104 ? -1.975 -4.870 1.726 1.00 97.12 104 ILE A C 1
ATOM 854 O O . ILE A 1 104 ? -1.042 -4.612 2.487 1.00 97.12 104 ILE A O 1
ATOM 858 N N . VAL A 1 105 ? -3.103 -5.449 2.143 1.00 96.12 105 VAL A N 1
ATOM 859 C CA . VAL A 1 105 ? -3.376 -5.800 3.541 1.00 96.12 105 VAL A CA 1
ATOM 860 C C . VAL A 1 105 ? -2.330 -6.775 4.075 1.00 96.12 105 VAL A C 1
ATOM 862 O O . VAL A 1 105 ? -1.810 -6.569 5.172 1.00 96.12 105 VAL A O 1
ATOM 865 N N . GLU A 1 106 ? -1.986 -7.808 3.306 1.00 96.44 106 GLU A N 1
ATOM 866 C CA . GLU A 1 106 ? -1.014 -8.820 3.722 1.00 96.44 106 GLU A CA 1
ATOM 867 C C . GLU A 1 106 ? 0.385 -8.233 3.935 1.00 96.44 106 GLU A C 1
ATOM 869 O O . GLU A 1 106 ? 1.069 -8.563 4.906 1.00 96.44 106 GLU A O 1
ATOM 874 N N . ARG A 1 107 ? 0.803 -7.289 3.089 1.00 97.62 107 ARG A N 1
ATOM 875 C CA . ARG A 1 107 ? 2.080 -6.581 3.260 1.00 97.62 107 ARG A CA 1
ATOM 876 C C . ARG A 1 107 ? 2.107 -5.735 4.525 1.00 97.62 107 ARG A C 1
ATOM 878 O O . ARG A 1 107 ? 3.095 -5.777 5.255 1.00 97.62 107 ARG A O 1
ATOM 885 N N . CYS A 1 108 ? 1.031 -5.003 4.808 1.00 97.44 108 CYS A N 1
ATOM 886 C CA . CYS A 1 108 ? 0.917 -4.239 6.047 1.00 97.44 108 CYS A CA 1
ATOM 887 C C . CYS A 1 108 ? 0.934 -5.166 7.270 1.00 97.44 108 CYS A C 1
ATOM 889 O O . CYS A 1 108 ? 1.646 -4.896 8.231 1.00 97.44 108 CYS A O 1
ATOM 891 N N . LYS A 1 109 ? 0.225 -6.301 7.225 1.00 96.06 109 LYS A N 1
ATOM 892 C CA . LYS A 1 109 ? 0.264 -7.312 8.295 1.00 96.06 109 LYS A CA 1
ATOM 893 C C . LYS A 1 109 ? 1.653 -7.905 8.496 1.00 96.06 109 LYS A C 1
ATOM 895 O O . LYS A 1 109 ? 2.084 -8.021 9.637 1.00 96.06 109 LYS A O 1
ATOM 900 N N . THR A 1 110 ? 2.356 -8.218 7.411 1.00 97.06 110 THR A N 1
ATOM 901 C CA . THR A 1 110 ? 3.737 -8.717 7.453 1.00 97.06 110 THR A CA 1
ATOM 902 C C . THR A 1 110 ? 4.673 -7.696 8.097 1.00 97.06 110 THR A C 1
ATOM 904 O O . THR A 1 110 ? 5.490 -8.063 8.933 1.00 97.06 110 THR A O 1
ATOM 907 N N . PHE A 1 111 ? 4.537 -6.410 7.756 1.00 97.31 111 PHE A N 1
ATOM 908 C CA . PHE A 1 111 ? 5.307 -5.332 8.381 1.00 97.31 111 PHE A CA 1
ATOM 909 C C . PHE A 1 111 ? 5.069 -5.254 9.897 1.00 97.31 111 PHE A C 1
ATOM 911 O O . PHE A 1 111 ? 6.015 -5.098 10.654 1.00 97.31 111 PHE A O 1
ATOM 918 N N . MET A 1 112 ? 3.826 -5.429 10.358 1.00 95.50 112 MET A N 1
ATOM 919 C CA . MET A 1 112 ? 3.497 -5.398 11.792 1.00 95.50 112 MET A CA 1
ATOM 920 C C . MET A 1 112 ? 4.070 -6.571 12.605 1.00 95.50 112 MET A C 1
ATOM 922 O O . MET A 1 112 ? 3.999 -6.530 13.831 1.00 95.50 112 MET A O 1
ATOM 926 N N . GLN A 1 113 ? 4.564 -7.622 11.946 1.00 93.50 113 GLN A N 1
ATOM 927 C CA . GLN A 1 113 ? 5.140 -8.811 12.585 1.00 93.50 113 GLN A CA 1
ATOM 928 C C . GLN A 1 113 ? 6.673 -8.761 12.692 1.00 93.50 113 GLN A C 1
ATOM 930 O O . GLN A 1 113 ? 7.256 -9.681 13.266 1.00 93.50 113 GLN A O 1
ATOM 935 N N . GLN A 1 114 ? 7.312 -7.740 12.112 1.00 83.00 114 GLN A N 1
ATOM 936 C CA . GLN A 1 114 ? 8.759 -7.500 12.187 1.00 83.00 114 GLN A CA 1
ATOM 937 C C . GLN A 1 114 ? 9.122 -6.766 13.477 1.00 83.00 114 GLN A C 1
ATOM 939 O O . GLN A 1 114 ? 10.208 -7.075 14.017 1.00 83.00 114 GLN A O 1
#

Solvent-accessible surface area (backbone atoms only — not comparable to full-atom values): 7048 Å² total; per-residue (Å²): 137,85,83,83,84,80,84,80,79,76,75,79,74,96,70,79,95,69,54,73,68,55,50,53,49,52,52,47,63,72,63,42,44,71,83,40,82,49,56,64,68,62,54,52,58,52,68,76,71,54,70,71,35,80,71,44,74,62,87,81,30,35,34,34,26,50,59,60,94,57,96,60,63,49,23,51,36,40,36,39,41,65,80,53,92,96,34,75,49,30,35,41,31,24,41,58,70,82,67,48,69,68,61,53,51,50,51,55,53,55,60,75,72,110

Secondary structure (DSSP, 8-state):
---------PPPPS-----HHHHHHHHHHHH-EEEEEE-HHHHHHHHHHS-EEEEEEETTEEEEEE--SSS-SEEEEEEEEEEETTEEEEEEEEEETT--HHHHHHHHHHHTT-

Organism: Escherichia coli (NCBI:txid562)

Sequence (114 aa):
MNTITATVYAAPPSMSLLTLKEVRRRMNEGEKLPVIEIYEQTFDEVLEVEPLKNCCYEGITASFMLSARYRSNVRDIFARISVGMNQYRFFHFRDLYTLKHDEIVERCKTFMQQ